Protein AF-A0A1J3H7C4-F1 (afdb_monomer_lite)

Foldseek 3Di:
DVCVVPLCPCVVVVVVLVVLVVVLVDPVLVVCLQVVVPDDPVSLCSLVVSLVSVLSNCVVPVQPLVVLLSNLCSVVGPGPDDPVVVLCCQLPVCQPPPDPVSLVVNVVVLVVCVVVVVDDPVSNVSCCPRHNVSNVVSCVVVVD

pLDDT: mean 93.68, std 6.36, range [61.91, 98.38]

Secondary structure (DSSP, 8-state):
-GGGT-TTTTTT-HHHHHHHHHHHH-HHHHHHHHTGGGS-HHHHTHHHHHHHHHHHHHHH-TT-HHHHHHHGGGGGS--SS--HHHHHIIIIIHHHHS-HHHHHHHHHHHHHHHHHT-S-HHHHHHHIIIIIHHHHHHHHHHT-

Organism: Noccaea caerulescens (NCBI:txid107243)

Sequence (144 aa):
TMVKLIPSWLQSNRTVFDALALLWKSHARTSRLQNEQELNLVQVKESKWLVKCFLNYLRHEKSEMNILFDVLSIFLFHSRIDYTFLKEFYIIEVVEDYPPNLKRALVLHFLNLFHSKQLGHDHLVQAMQLLILPMLSHAFQNGQ

Radius of gyration: 15.49 Å; chains: 1; bounding box: 34×26×42 Å

InterPro domains:
  IPR046805 Tra1, HEAT repeat ring region [PF20206] (1-143)

Structure (mmCIF, N/CA/C/O backbone):
data_AF-A0A1J3H7C4-F1
#
_entry.id   AF-A0A1J3H7C4-F1
#
loop_
_atom_site.group_PDB
_atom_site.id
_atom_site.type_symbol
_atom_site.label_atom_id
_atom_site.label_alt_id
_atom_site.label_comp_id
_atom_site.label_asym_id
_atom_site.label_entity_id
_atom_site.label_seq_id
_atom_site.pdbx_PDB_ins_code
_atom_site.Cartn_x
_atom_site.Cartn_y
_atom_site.Cartn_z
_atom_site.occupancy
_atom_site.B_iso_or_equiv
_atom_site.auth_seq_id
_atom_site.auth_comp_id
_atom_site.auth_asym_id
_atom_site.auth_atom_id
_atom_site.pdbx_PDB_model_num
ATOM 1 N N . THR A 1 1 ? -5.756 5.338 -17.592 1.00 63.66 1 THR A N 1
ATOM 2 C CA . THR A 1 1 ? -5.908 4.040 -18.269 1.00 63.66 1 THR A CA 1
ATOM 3 C C . THR A 1 1 ? -6.760 3.162 -17.375 1.00 63.66 1 THR A C 1
ATOM 5 O O . THR A 1 1 ? -6.484 3.144 -16.183 1.00 63.66 1 THR A O 1
ATOM 8 N N . MET A 1 2 ? -7.849 2.600 -17.910 1.00 61.91 2 MET A N 1
ATOM 9 C CA . MET A 1 2 ? -8.899 1.772 -17.273 1.00 61.91 2 MET A CA 1
ATOM 10 C C . MET A 1 2 ? -9.364 2.167 -15.864 1.00 61.91 2 MET A C 1
ATOM 12 O O . MET A 1 2 ? -10.419 2.763 -15.764 1.00 61.91 2 MET A O 1
ATOM 16 N N . VAL A 1 3 ? -8.586 1.957 -14.800 1.00 62.62 3 VAL A N 1
ATOM 17 C CA . VAL A 1 3 ? -8.909 2.406 -13.426 1.00 62.62 3 VAL A CA 1
ATOM 18 C C . VAL A 1 3 ? -9.249 3.901 -13.341 1.00 62.62 3 VAL A C 1
ATOM 20 O O . VAL A 1 3 ? -10.138 4.311 -12.607 1.00 62.62 3 VAL A O 1
ATOM 23 N N . LYS A 1 4 ? -8.567 4.743 -14.127 1.00 74.06 4 LYS A N 1
ATOM 24 C CA . LYS A 1 4 ? -8.896 6.181 -14.183 1.00 74.06 4 LYS A CA 1
ATOM 25 C C . LYS A 1 4 ? -10.234 6.478 -14.873 1.00 74.06 4 LYS A C 1
ATOM 27 O O . LYS A 1 4 ? -10.778 7.550 -14.666 1.00 74.06 4 LYS A O 1
ATOM 32 N N . LEU A 1 5 ? -10.685 5.583 -15.750 1.00 73.06 5 LEU A N 1
ATOM 33 C CA . LEU A 1 5 ? -11.914 5.731 -16.536 1.00 73.06 5 LEU A CA 1
ATOM 34 C C . LEU A 1 5 ? -13.099 5.051 -15.836 1.00 73.06 5 LEU A C 1
ATOM 36 O O . LEU A 1 5 ? -14.219 5.536 -15.913 1.00 73.06 5 LEU A O 1
ATOM 40 N N . ILE A 1 6 ? -12.835 3.939 -15.149 1.00 81.56 6 ILE A N 1
ATOM 41 C CA . ILE A 1 6 ? -13.791 3.115 -14.416 1.00 81.56 6 ILE A CA 1
ATOM 42 C C . ILE A 1 6 ? -13.107 2.704 -13.097 1.00 81.56 6 ILE A C 1
ATOM 44 O O . ILE A 1 6 ? -12.384 1.702 -13.066 1.00 81.56 6 ILE A O 1
ATOM 48 N N . PRO A 1 7 ? -13.295 3.474 -12.008 1.00 82.00 7 PRO A N 1
ATOM 49 C CA . PRO A 1 7 ? -12.616 3.238 -10.730 1.00 82.00 7 PRO A CA 1
ATOM 50 C C . PRO A 1 7 ? -12.848 1.848 -10.127 1.00 82.00 7 PRO A C 1
ATOM 52 O O . PRO A 1 7 ? -11.939 1.301 -9.514 1.00 82.00 7 PRO A O 1
ATOM 55 N N . SER A 1 8 ? -14.012 1.237 -10.353 1.00 85.44 8 SER A N 1
ATOM 56 C CA . SER A 1 8 ? -14.355 -0.102 -9.853 1.00 85.44 8 SER A CA 1
ATOM 57 C C . SER A 1 8 ? -13.912 -1.251 -10.771 1.00 85.44 8 SER A C 1
ATOM 59 O O . SER A 1 8 ? -14.135 -2.422 -10.452 1.00 85.44 8 SER A O 1
ATOM 61 N N . TRP A 1 9 ? -13.274 -0.962 -11.915 1.00 92.06 9 TRP A N 1
ATOM 62 C CA . TRP A 1 9 ? -12.912 -2.005 -12.879 1.00 92.06 9 TRP A CA 1
ATOM 63 C C . TRP A 1 9 ? -11.951 -3.023 -12.270 1.00 92.06 9 TRP A C 1
ATOM 65 O O . TRP A 1 9 ? -12.167 -4.221 -12.417 1.00 92.06 9 TRP A O 1
ATOM 75 N N . LEU A 1 10 ? -10.926 -2.576 -11.539 1.00 90.88 10 LEU A N 1
ATOM 76 C CA . LEU A 1 10 ? -9.959 -3.501 -10.949 1.00 90.88 10 LEU A CA 1
ATOM 77 C C . LEU A 1 10 ? -10.579 -4.339 -9.821 1.00 90.88 10 LEU A C 1
ATOM 79 O O . LEU A 1 10 ? -10.280 -5.525 -9.732 1.00 90.88 10 LEU A O 1
ATOM 83 N N . GLN A 1 11 ? -11.493 -3.760 -9.032 1.00 91.56 11 GLN A N 1
ATOM 84 C CA . GLN A 1 11 ? -12.277 -4.499 -8.031 1.00 91.56 11 GLN A CA 1
ATOM 85 C C . GLN A 1 11 ? -13.052 -5.658 -8.678 1.00 91.56 11 GLN A C 1
ATOM 87 O O . GLN A 1 11 ? -13.094 -6.760 -8.143 1.00 91.56 11 GLN A O 1
ATOM 92 N N . SER A 1 12 ? -13.613 -5.425 -9.867 1.00 91.81 12 SER A N 1
ATOM 93 C CA . SER A 1 12 ? -14.377 -6.434 -10.613 1.00 91.81 12 SER A CA 1
ATOM 94 C C . SER A 1 12 ? -13.497 -7.456 -11.350 1.00 91.81 12 SER A C 1
ATOM 96 O O . SER A 1 12 ? -14.013 -8.426 -11.895 1.00 91.81 12 SER A O 1
ATOM 98 N N . ASN A 1 13 ? -12.175 -7.255 -11.395 1.00 93.38 13 ASN A N 1
ATOM 99 C CA . ASN A 1 13 ? -11.231 -8.078 -12.155 1.00 93.38 13 ASN A CA 1
ATOM 100 C C . ASN A 1 13 ? -10.130 -8.634 -11.240 1.00 93.38 13 ASN A C 1
ATOM 102 O O . ASN A 1 13 ? -8.947 -8.315 -11.392 1.00 93.38 13 ASN A O 1
ATOM 106 N N . ARG A 1 14 ? -10.523 -9.502 -10.298 1.00 93.75 14 ARG A N 1
ATOM 107 C CA . ARG A 1 14 ? -9.626 -10.081 -9.284 1.00 93.75 14 ARG A CA 1
ATOM 108 C C . ARG A 1 14 ? -8.377 -10.741 -9.875 1.00 93.75 14 ARG A C 1
ATOM 110 O O . ARG A 1 14 ? -7.280 -10.484 -9.399 1.00 93.75 14 ARG A O 1
ATOM 117 N N . THR A 1 15 ? -8.510 -11.494 -10.966 1.00 96.25 15 THR A N 1
ATOM 118 C CA . THR A 1 15 ? -7.367 -12.141 -11.639 1.00 96.25 15 THR A CA 1
ATOM 119 C C . THR A 1 15 ? -6.302 -11.138 -12.086 1.00 96.25 15 THR A C 1
ATOM 121 O O . THR A 1 15 ? -5.108 -11.419 -12.011 1.00 96.25 15 THR A O 1
ATOM 124 N N . VAL A 1 16 ? -6.716 -9.945 -12.527 1.00 96.06 16 VAL A N 1
ATOM 125 C CA . VAL A 1 16 ? -5.781 -8.878 -12.901 1.00 96.06 16 VAL A CA 1
ATOM 126 C C . VAL A 1 16 ? -5.098 -8.326 -11.656 1.00 96.06 16 VAL A C 1
ATOM 128 O O . VAL A 1 16 ? -3.884 -8.145 -11.666 1.00 96.06 16 VAL A O 1
ATOM 131 N N . PHE A 1 17 ? -5.843 -8.097 -10.573 1.00 95.94 17 PHE A N 1
ATOM 132 C CA . PHE A 1 17 ? -5.262 -7.681 -9.297 1.00 95.94 17 PHE A CA 1
ATOM 133 C C . PHE A 1 17 ? -4.225 -8.692 -8.780 1.00 95.94 17 PHE A C 1
ATOM 135 O O . PHE A 1 17 ? -3.114 -8.288 -8.438 1.00 95.94 17 PHE A O 1
ATOM 142 N N . ASP A 1 18 ? -4.532 -9.990 -8.809 1.00 96.75 18 ASP A N 1
ATOM 143 C CA . ASP A 1 18 ? -3.606 -11.040 -8.374 1.00 96.75 18 ASP A CA 1
ATOM 144 C C . ASP A 1 18 ? -2.338 -11.062 -9.240 1.00 96.75 18 ASP A C 1
ATOM 146 O O . ASP A 1 18 ? -1.224 -11.138 -8.720 1.00 96.75 18 ASP A O 1
ATOM 150 N N . ALA A 1 19 ? -2.474 -10.902 -10.561 1.00 97.88 19 ALA A N 1
ATOM 151 C CA . ALA A 1 19 ? -1.327 -10.787 -11.461 1.00 97.88 19 ALA A CA 1
ATOM 152 C C . ALA A 1 19 ? -0.464 -9.549 -11.151 1.00 97.88 19 ALA A C 1
ATOM 154 O O . ALA A 1 19 ? 0.766 -9.631 -11.168 1.00 97.88 19 ALA A O 1
ATOM 155 N N . LEU A 1 20 ? -1.084 -8.410 -10.820 1.00 97.44 20 LEU A N 1
ATOM 156 C CA . LEU A 1 20 ? -0.362 -7.209 -10.395 1.00 97.44 20 LEU A CA 1
ATOM 157 C C . LEU A 1 20 ? 0.347 -7.425 -9.052 1.00 97.44 20 LEU A C 1
ATOM 159 O O . LEU A 1 20 ? 1.489 -6.993 -8.903 1.00 97.44 20 LEU A O 1
ATOM 163 N N . ALA A 1 21 ? -0.281 -8.113 -8.095 1.00 97.38 21 ALA A N 1
ATOM 164 C CA . ALA A 1 21 ? 0.325 -8.446 -6.805 1.00 97.38 21 ALA A CA 1
ATOM 165 C C . ALA A 1 21 ? 1.533 -9.390 -6.966 1.00 97.38 21 ALA A C 1
ATOM 167 O O . ALA A 1 21 ? 2.567 -9.193 -6.326 1.00 97.38 21 ALA A O 1
ATOM 168 N N . LEU A 1 22 ? 1.458 -10.361 -7.881 1.00 97.75 22 LEU A N 1
ATOM 169 C CA . LEU A 1 22 ? 2.604 -11.198 -8.252 1.00 97.75 22 LEU A CA 1
ATOM 170 C C . LEU A 1 22 ? 3.715 -10.375 -8.914 1.00 97.75 22 LEU A C 1
ATOM 172 O O . LEU A 1 22 ? 4.887 -10.519 -8.563 1.00 97.75 22 LEU A O 1
ATOM 176 N N . LEU A 1 23 ? 3.362 -9.459 -9.821 1.00 97.75 23 LEU A N 1
ATOM 177 C CA . LEU A 1 23 ? 4.322 -8.551 -10.450 1.00 97.75 23 LEU A CA 1
ATOM 178 C C . LEU A 1 23 ? 5.008 -7.644 -9.415 1.00 97.75 23 LEU A C 1
ATOM 180 O O . LEU A 1 23 ? 6.221 -7.432 -9.496 1.00 97.75 23 LEU A O 1
ATOM 184 N N . TRP A 1 24 ? 4.272 -7.182 -8.399 1.00 97.94 24 TRP A N 1
ATOM 185 C CA . TRP A 1 24 ? 4.826 -6.465 -7.249 1.00 97.94 24 TRP A CA 1
ATOM 186 C C . TRP A 1 24 ? 5.821 -7.307 -6.447 1.00 97.94 24 TRP A C 1
ATOM 188 O O . TRP A 1 24 ? 6.730 -6.765 -5.847 1.00 97.94 24 TRP A O 1
ATOM 198 N N . 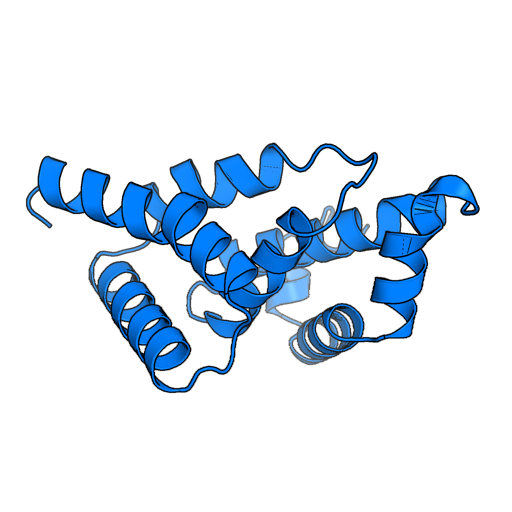L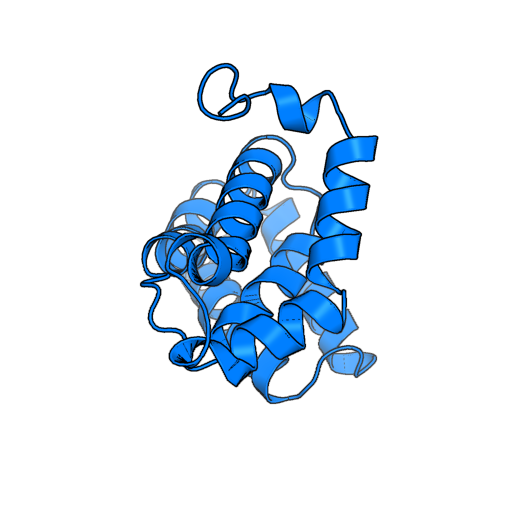YS A 1 25 ? 5.728 -8.631 -6.424 1.00 95.88 25 LYS A N 1
ATOM 199 C CA . LYS A 1 25 ? 6.725 -9.458 -5.719 1.00 95.88 25 LYS A CA 1
ATOM 200 C C . LYS A 1 25 ? 7.875 -9.905 -6.619 1.00 95.88 25 LYS A C 1
ATOM 202 O O . LYS A 1 25 ? 8.836 -10.501 -6.141 1.00 95.88 25 LYS A O 1
ATOM 207 N N . SER A 1 26 ? 7.808 -9.610 -7.916 1.00 97.50 26 SER A N 1
ATOM 208 C CA . SER A 1 26 ? 8.781 -10.113 -8.882 1.00 97.50 26 SER A CA 1
ATOM 209 C C . SER A 1 26 ? 10.179 -9.518 -8.682 1.00 97.50 26 SER A C 1
ATOM 211 O O . SER A 1 26 ? 10.358 -8.304 -8.528 1.00 97.50 26 SER A O 1
ATOM 213 N N . HIS A 1 27 ? 11.195 -10.382 -8.779 1.00 96.50 27 HIS A N 1
ATOM 214 C CA . HIS A 1 27 ? 12.598 -9.967 -8.772 1.00 96.50 27 HIS A CA 1
ATOM 215 C C . HIS A 1 27 ? 12.883 -8.964 -9.895 1.00 96.50 27 HIS A C 1
ATOM 217 O O . HIS A 1 27 ? 13.506 -7.939 -9.656 1.00 96.50 27 HIS A O 1
ATOM 223 N N . ALA A 1 28 ? 12.348 -9.202 -11.098 1.00 96.06 28 ALA A N 1
ATOM 224 C CA . ALA A 1 28 ? 12.563 -8.336 -12.256 1.00 96.06 28 ALA A CA 1
ATOM 225 C C . ALA A 1 28 ? 12.150 -6.876 -11.997 1.00 96.06 28 ALA A C 1
ATOM 227 O O . ALA A 1 28 ? 12.884 -5.956 -12.358 1.00 96.06 28 ALA A O 1
ATOM 228 N N . ARG A 1 29 ? 10.999 -6.652 -11.347 1.00 96.38 29 ARG A N 1
ATOM 229 C CA . ARG A 1 29 ? 10.557 -5.305 -10.965 1.00 96.38 29 ARG A CA 1
ATOM 230 C C . ARG A 1 29 ? 11.463 -4.708 -9.888 1.00 96.38 29 ARG A C 1
ATOM 232 O O . ARG A 1 29 ? 11.855 -3.552 -10.002 1.00 96.38 29 ARG A O 1
ATOM 239 N N . THR A 1 30 ? 11.831 -5.481 -8.866 1.00 95.38 30 THR A N 1
ATOM 240 C CA . THR A 1 30 ? 12.740 -5.009 -7.804 1.00 95.38 30 THR A CA 1
ATOM 241 C C . THR A 1 30 ? 14.123 -4.632 -8.348 1.00 95.38 30 THR A C 1
ATOM 243 O O . THR A 1 30 ? 14.641 -3.580 -7.989 1.00 95.38 30 THR A O 1
ATOM 246 N N . SER A 1 31 ? 14.691 -5.413 -9.272 1.00 95.12 31 SER A N 1
ATOM 247 C CA . SER A 1 31 ? 15.970 -5.088 -9.918 1.00 95.12 31 SER A CA 1
ATOM 248 C C . SER A 1 31 ? 15.896 -3.800 -10.733 1.00 95.12 31 SER A C 1
ATOM 250 O O . SER A 1 31 ? 16.837 -3.012 -10.718 1.00 95.12 31 SER A O 1
ATOM 252 N N . ARG A 1 32 ? 14.775 -3.549 -11.422 1.00 94.75 32 ARG A N 1
ATOM 253 C CA . ARG A 1 32 ? 14.547 -2.274 -12.118 1.00 94.75 32 ARG A CA 1
ATOM 254 C C . ARG A 1 32 ? 14.453 -1.103 -11.143 1.00 94.75 32 ARG A C 1
ATOM 256 O O . ARG A 1 32 ? 15.040 -0.058 -11.390 1.00 94.75 32 ARG A O 1
ATOM 263 N N . LEU A 1 33 ? 13.758 -1.291 -10.024 1.00 94.88 33 LEU A N 1
ATOM 264 C CA . LEU A 1 33 ? 13.624 -0.276 -8.981 1.00 94.88 33 LEU A CA 1
ATOM 265 C C . LEU A 1 33 ? 14.980 0.082 -8.338 1.00 94.88 33 LEU A C 1
ATOM 267 O O . LEU A 1 33 ? 15.246 1.245 -8.056 1.00 94.88 33 LEU A O 1
ATOM 271 N N . GLN A 1 34 ? 15.861 -0.900 -8.138 1.00 94.75 34 GLN A N 1
ATOM 272 C CA . GLN A 1 34 ? 17.211 -0.670 -7.605 1.00 94.75 34 GLN A CA 1
ATOM 273 C C . GLN A 1 34 ? 18.121 0.055 -8.602 1.00 94.75 34 GLN A C 1
ATOM 275 O O . GLN A 1 34 ? 18.880 0.935 -8.210 1.00 94.75 34 GLN A O 1
ATOM 280 N N . ASN A 1 35 ? 18.007 -0.275 -9.889 1.00 94.06 35 ASN A N 1
ATOM 281 C CA . ASN A 1 35 ? 18.824 0.301 -10.959 1.00 94.06 35 ASN A CA 1
ATOM 282 C C . ASN A 1 35 ? 18.080 1.412 -11.714 1.00 94.06 35 ASN A C 1
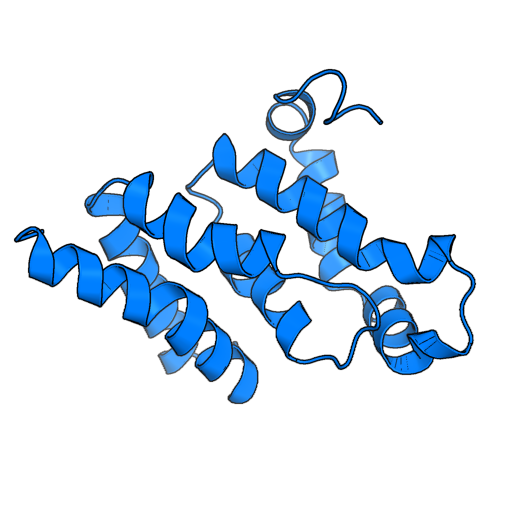ATOM 284 O O . ASN A 1 35 ? 18.264 1.593 -12.916 1.00 94.06 35 ASN A O 1
ATOM 288 N N . GLU A 1 36 ? 17.221 2.170 -11.019 1.00 91.81 36 GLU A N 1
ATOM 289 C CA . GLU A 1 36 ? 16.336 3.158 -11.643 1.00 91.81 36 GLU A CA 1
ATOM 290 C C . GLU A 1 36 ? 17.084 4.143 -12.543 1.00 91.81 36 GLU A C 1
ATOM 292 O O . GLU A 1 36 ? 16.512 4.590 -13.532 1.00 91.81 36 GLU A O 1
ATOM 297 N N . GLN A 1 37 ? 18.326 4.507 -12.203 1.00 89.00 37 GLN A N 1
ATOM 298 C CA . GLN A 1 37 ? 19.141 5.495 -12.922 1.00 89.00 37 GLN A CA 1
ATOM 299 C C . GLN A 1 37 ? 19.397 5.119 -14.388 1.00 89.00 37 GLN A C 1
ATOM 301 O O . GLN A 1 37 ? 19.491 6.012 -15.227 1.00 89.00 37 GLN A O 1
ATOM 306 N N . GLU A 1 38 ? 19.431 3.824 -14.696 1.00 91.06 38 GLU A N 1
ATOM 307 C CA . GLU A 1 38 ? 19.696 3.280 -16.033 1.00 91.06 38 GLU A CA 1
ATOM 308 C C . GLU A 1 38 ? 18.426 3.167 -16.890 1.00 91.06 38 GLU A C 1
ATOM 310 O O . GLU A 1 38 ? 18.478 2.829 -18.073 1.00 91.06 38 GLU A O 1
ATOM 315 N N . LEU A 1 39 ? 17.262 3.439 -16.297 1.00 92.06 39 LEU A N 1
ATOM 316 C CA . LEU A 1 39 ? 15.967 3.211 -16.919 1.00 92.06 39 LEU A CA 1
ATOM 317 C C . LEU A 1 39 ? 15.377 4.474 -17.537 1.00 92.06 39 LEU A C 1
ATOM 319 O O . LEU A 1 39 ? 15.563 5.601 -17.066 1.00 92.06 39 LEU A O 1
ATOM 323 N N . ASN A 1 40 ? 14.559 4.264 -18.568 1.00 92.62 40 ASN A N 1
ATOM 324 C CA . ASN A 1 40 ? 13.753 5.334 -19.139 1.00 92.62 40 ASN A CA 1
ATOM 325 C C . ASN A 1 40 ? 12.586 5.725 -18.208 1.00 92.62 40 ASN A C 1
ATOM 327 O O . ASN A 1 40 ? 12.188 4.991 -17.301 1.00 92.62 40 ASN A O 1
ATOM 331 N N . LEU A 1 41 ? 11.980 6.887 -18.471 1.00 88.00 41 LEU A N 1
ATOM 332 C CA . LEU A 1 41 ? 10.919 7.444 -17.624 1.00 88.00 41 LEU A CA 1
ATOM 333 C C . LEU A 1 41 ? 9.693 6.526 -17.475 1.00 88.00 41 LEU A C 1
ATOM 335 O O . LEU A 1 41 ? 9.021 6.564 -16.444 1.00 88.00 41 LEU A O 1
ATOM 339 N N . VAL A 1 42 ? 9.370 5.734 -18.500 1.00 89.62 42 VAL A N 1
ATOM 340 C CA . VAL A 1 42 ? 8.232 4.801 -18.474 1.00 89.62 42 VAL A CA 1
ATOM 341 C C . VAL A 1 42 ? 8.506 3.677 -17.480 1.00 89.62 42 VAL A C 1
ATOM 343 O O . VAL A 1 42 ? 7.656 3.381 -16.646 1.00 89.62 42 VAL A O 1
ATOM 346 N N . GLN A 1 43 ? 9.707 3.109 -17.518 1.00 89.81 43 GLN A N 1
ATOM 347 C CA . GLN A 1 43 ? 10.124 2.029 -16.629 1.00 89.81 43 GLN A CA 1
ATOM 348 C C . GLN A 1 43 ? 10.274 2.502 -15.177 1.00 89.81 43 GLN A C 1
ATOM 350 O O . GLN A 1 43 ? 9.800 1.825 -14.271 1.00 89.81 43 GLN A O 1
ATOM 355 N N . VAL A 1 44 ? 10.817 3.702 -14.943 1.00 91.81 44 VAL A N 1
ATOM 356 C CA . VAL A 1 44 ? 10.894 4.300 -13.590 1.00 91.81 44 VAL A CA 1
ATOM 357 C C . VAL A 1 44 ? 9.501 4.469 -12.963 1.00 91.81 44 VAL A C 1
ATOM 359 O O . VAL A 1 44 ? 9.324 4.362 -11.752 1.00 91.81 44 VAL A O 1
ATOM 362 N N . LYS A 1 45 ? 8.467 4.707 -13.780 1.00 94.75 45 LYS A N 1
ATOM 363 C CA . LYS A 1 45 ? 7.082 4.867 -13.310 1.00 94.75 45 LYS A CA 1
ATOM 364 C C . LYS A 1 45 ? 6.343 3.548 -13.079 1.00 94.75 45 LYS A C 1
ATOM 366 O O . LYS A 1 45 ? 5.217 3.600 -12.585 1.00 94.75 45 LYS A O 1
ATOM 371 N N . GLU A 1 46 ? 6.939 2.396 -13.380 1.00 95.25 46 GLU A N 1
ATOM 372 C CA . GLU A 1 46 ? 6.294 1.086 -13.234 1.00 95.25 46 GLU A CA 1
ATOM 373 C C . GLU A 1 46 ? 5.756 0.869 -11.812 1.00 95.25 46 GLU A C 1
ATOM 375 O O . GLU A 1 46 ? 4.550 0.687 -11.627 1.00 95.25 46 GLU A O 1
ATOM 380 N N . SER A 1 47 ? 6.621 0.973 -10.796 1.00 96.62 47 SER A N 1
ATOM 381 C CA . SER A 1 47 ? 6.227 0.801 -9.392 1.00 96.62 47 SER A CA 1
ATOM 382 C C . SER A 1 47 ? 5.172 1.827 -8.976 1.00 96.62 47 SER A C 1
ATOM 384 O O . SER A 1 47 ? 4.197 1.470 -8.319 1.00 96.62 47 SER A O 1
ATOM 386 N N . LYS A 1 48 ? 5.278 3.078 -9.447 1.00 96.50 48 LYS A N 1
ATOM 387 C CA . LYS A 1 48 ? 4.261 4.114 -9.207 1.00 96.50 48 LYS A CA 1
ATOM 388 C C . LYS A 1 48 ? 2.887 3.696 -9.720 1.00 96.50 48 LYS A C 1
ATOM 390 O O . LYS A 1 48 ? 1.883 3.928 -9.046 1.00 96.50 48 LYS A O 1
ATOM 395 N N . TRP A 1 49 ? 2.823 3.125 -10.920 1.00 95.88 49 TRP A N 1
ATOM 396 C CA . TRP A 1 49 ? 1.565 2.680 -11.510 1.00 95.88 49 TRP A CA 1
ATOM 397 C C . TRP A 1 49 ? 0.979 1.485 -10.770 1.00 95.88 49 TRP A C 1
ATOM 399 O O . TRP A 1 49 ? -0.223 1.499 -10.510 1.00 95.88 49 TRP A O 1
ATOM 409 N N . LEU A 1 50 ? 1.810 0.531 -10.344 1.00 97.31 50 LEU A N 1
ATOM 410 C CA . LEU A 1 50 ? 1.365 -0.575 -9.493 1.00 97.31 50 LEU A CA 1
ATOM 411 C C . LEU A 1 50 ? 0.765 -0.064 -8.183 1.00 97.31 50 LEU A C 1
ATOM 413 O O . LEU A 1 50 ? -0.377 -0.398 -7.876 1.00 97.31 50 LEU A O 1
ATOM 417 N N . VAL A 1 51 ? 1.465 0.829 -7.471 1.00 97.88 51 VAL A N 1
ATOM 418 C CA . VAL A 1 51 ? 0.934 1.434 -6.239 1.00 97.88 51 VAL A CA 1
ATOM 419 C C . VAL A 1 51 ? -0.408 2.117 -6.509 1.00 97.88 51 VAL A C 1
ATOM 421 O O . VAL A 1 51 ? -1.361 1.911 -5.765 1.00 97.88 51 VAL A O 1
ATOM 424 N N . LYS A 1 52 ? -0.541 2.894 -7.592 1.00 96.38 52 LYS A N 1
ATOM 425 C CA . LYS A 1 52 ? -1.819 3.549 -7.928 1.00 96.38 52 LYS A CA 1
ATOM 426 C C . LYS A 1 52 ? -2.950 2.547 -8.196 1.00 96.38 52 LYS A C 1
ATOM 428 O O . LYS A 1 52 ? -4.078 2.830 -7.798 1.00 96.38 52 LYS A O 1
ATOM 433 N N . CYS A 1 53 ? -2.667 1.409 -8.830 1.00 96.12 53 CYS A N 1
ATOM 434 C CA . CYS A 1 53 ? -3.643 0.331 -9.004 1.00 96.12 53 CYS A CA 1
ATOM 435 C C . CYS A 1 53 ? -4.056 -0.274 -7.656 1.00 96.12 53 CYS A C 1
ATOM 437 O O . CYS A 1 53 ? -5.249 -0.394 -7.392 1.00 96.12 53 CYS A O 1
ATOM 439 N N . PHE A 1 54 ? -3.099 -0.583 -6.777 1.00 97.38 54 PHE A N 1
ATOM 440 C CA . PHE A 1 54 ? -3.400 -1.147 -5.459 1.00 97.38 54 PHE A CA 1
ATOM 441 C C . PHE A 1 54 ? -4.195 -0.191 -4.581 1.00 97.38 54 PHE A C 1
ATOM 443 O O . PHE A 1 54 ? -5.181 -0.608 -3.990 1.00 97.38 54 PHE A O 1
ATOM 450 N N . LEU A 1 55 ? -3.843 1.097 -4.551 1.00 96.19 55 LEU A N 1
ATOM 451 C CA . LEU A 1 55 ? -4.612 2.085 -3.793 1.00 96.19 55 LEU A CA 1
ATOM 452 C C . LEU A 1 55 ? -6.039 2.231 -4.316 1.00 96.19 55 LEU A C 1
ATOM 454 O O . LEU A 1 55 ? -6.967 2.400 -3.535 1.00 96.19 55 LEU A O 1
ATOM 458 N N . ASN A 1 56 ? -6.238 2.177 -5.633 1.00 95.00 56 ASN A N 1
ATOM 459 C CA . ASN A 1 56 ? -7.590 2.163 -6.176 1.00 95.00 56 ASN A CA 1
ATOM 460 C C . ASN A 1 56 ? -8.364 0.918 -5.725 1.00 95.00 56 ASN A C 1
ATOM 462 O O . ASN A 1 56 ? -9.494 1.063 -5.274 1.00 95.00 56 ASN A O 1
ATOM 466 N N . TYR A 1 57 ? -7.756 -0.267 -5.790 1.00 95.31 57 TYR A N 1
ATOM 467 C CA . TYR A 1 57 ? -8.398 -1.499 -5.336 1.00 95.31 57 TYR A CA 1
ATOM 468 C C . TYR A 1 57 ? -8.735 -1.451 -3.837 1.00 95.31 57 TYR A C 1
ATOM 470 O O . TYR A 1 57 ? -9.880 -1.678 -3.461 1.00 95.31 57 TYR A O 1
ATOM 478 N N . LEU A 1 58 ? -7.773 -1.073 -2.989 1.00 95.38 58 LEU A N 1
ATOM 479 C CA . LEU A 1 58 ? -7.899 -1.029 -1.525 1.00 95.38 58 LEU A CA 1
ATOM 480 C C . LEU A 1 58 ? -8.948 -0.033 -1.015 1.00 95.38 58 LEU A C 1
ATOM 482 O O . LEU A 1 58 ? -9.469 -0.201 0.086 1.00 95.38 58 LEU A O 1
ATOM 486 N N . ARG A 1 59 ? -9.277 1.003 -1.794 1.00 93.62 59 ARG A N 1
ATOM 487 C CA . ARG A 1 59 ? -10.388 1.916 -1.470 1.00 93.62 59 ARG A CA 1
ATOM 488 C C . ARG A 1 59 ? -11.754 1.247 -1.606 1.00 93.62 59 ARG A C 1
ATOM 490 O O . ARG A 1 59 ? -12.691 1.650 -0.922 1.00 93.62 59 ARG A O 1
ATOM 497 N N . HIS A 1 60 ? -11.864 0.241 -2.468 1.00 91.94 60 HIS A N 1
ATOM 498 C CA . HIS A 1 60 ? -13.092 -0.517 -2.685 1.00 91.94 60 HIS A CA 1
ATOM 499 C C . HIS A 1 60 ? -13.126 -1.827 -1.892 1.00 91.94 60 HIS A C 1
ATOM 501 O O . HIS A 1 60 ? -14.195 -2.235 -1.451 1.00 91.94 60 HIS A O 1
ATOM 507 N N . GLU A 1 61 ? -11.969 -2.459 -1.689 1.00 92.94 61 GLU A N 1
ATOM 508 C CA . GLU A 1 61 ? -11.827 -3.713 -0.956 1.00 92.94 61 GLU A CA 1
ATOM 509 C C . GLU A 1 61 ? -10.769 -3.581 0.144 1.00 92.94 61 GLU A C 1
ATOM 511 O O . GLU A 1 61 ? -9.569 -3.774 -0.071 1.00 92.94 61 GLU A O 1
ATOM 516 N N . LYS A 1 62 ? -11.229 -3.214 1.342 1.00 93.25 62 LYS A N 1
ATOM 517 C CA . LYS A 1 62 ? -10.359 -2.896 2.481 1.00 93.25 62 LYS A CA 1
ATOM 518 C C . LYS A 1 62 ? -9.840 -4.154 3.198 1.00 93.25 62 LYS A C 1
ATOM 520 O O . LYS A 1 62 ? -8.976 -4.038 4.065 1.00 93.25 62 LYS A O 1
ATOM 525 N N . SER A 1 63 ? -10.340 -5.353 2.870 1.00 91.00 63 SER A N 1
ATOM 526 C CA . SER A 1 63 ? -9.909 -6.596 3.529 1.00 91.00 63 SER A CA 1
ATOM 527 C C . SER A 1 63 ? -8.585 -7.163 3.006 1.00 91.00 63 SER A C 1
ATOM 529 O O . SER A 1 63 ? -8.042 -8.080 3.622 1.00 91.00 63 SER A O 1
ATOM 531 N N . GLU A 1 64 ? -8.040 -6.654 1.895 1.00 93.56 64 GLU A N 1
ATOM 532 C CA . GLU A 1 64 ? -6.768 -7.122 1.319 1.00 93.56 64 GLU A CA 1
ATOM 533 C C . GLU A 1 64 ? -5.548 -6.608 2.111 1.00 93.56 64 GLU A C 1
ATOM 535 O O . GLU A 1 64 ? -4.759 -5.783 1.651 1.00 93.56 64 GLU A O 1
ATOM 540 N N . MET A 1 65 ? -5.364 -7.118 3.330 1.00 94.88 65 MET A N 1
ATOM 541 C CA . MET A 1 65 ? -4.286 -6.680 4.227 1.00 94.88 65 MET A CA 1
ATOM 542 C C . MET A 1 65 ? -2.895 -7.000 3.671 1.00 94.88 65 MET A C 1
ATOM 544 O O . MET A 1 65 ? -1.987 -6.190 3.802 1.00 94.88 65 MET A O 1
ATOM 548 N N . ASN A 1 66 ? -2.717 -8.143 3.002 1.00 95.12 66 ASN A N 1
ATOM 549 C CA . ASN A 1 66 ? -1.399 -8.557 2.513 1.00 95.12 66 ASN A CA 1
ATOM 550 C C . ASN A 1 66 ? -0.788 -7.512 1.570 1.00 95.12 66 ASN A C 1
ATOM 552 O O . ASN A 1 66 ? 0.341 -7.080 1.788 1.00 95.12 66 ASN A O 1
ATOM 556 N N . ILE A 1 67 ? -1.551 -7.042 0.573 1.00 97.00 67 ILE A N 1
ATOM 557 C CA . ILE A 1 67 ? -1.039 -6.034 -0.363 1.00 97.00 67 ILE A CA 1
ATOM 558 C C . ILE A 1 67 ? -0.806 -4.687 0.332 1.00 97.00 67 ILE A C 1
ATOM 560 O O . ILE A 1 67 ? 0.144 -3.983 -0.004 1.00 97.00 67 ILE A O 1
ATOM 564 N N . LEU A 1 68 ? -1.637 -4.346 1.325 1.00 97.38 68 LEU A N 1
ATOM 565 C CA . LEU A 1 68 ? -1.482 -3.138 2.132 1.00 97.38 68 LEU A CA 1
ATOM 566 C C . LEU A 1 68 ? -0.122 -3.137 2.850 1.00 97.38 68 LEU A C 1
ATOM 568 O O . LEU A 1 68 ? 0.574 -2.130 2.848 1.00 97.38 68 LEU A O 1
ATOM 572 N N . PHE A 1 69 ? 0.313 -4.272 3.400 1.00 97.81 69 PHE A N 1
ATOM 573 C CA . PHE A 1 69 ? 1.653 -4.372 3.982 1.00 97.81 69 PHE A CA 1
ATOM 574 C C . PHE A 1 69 ? 2.747 -4.474 2.913 1.00 97.81 69 PHE A C 1
ATOM 576 O O . PHE A 1 69 ? 3.763 -3.787 3.020 1.00 97.81 69 PHE A O 1
ATOM 583 N N . ASP A 1 70 ? 2.548 -5.264 1.856 1.00 97.44 70 ASP A N 1
ATOM 584 C CA . ASP A 1 70 ? 3.537 -5.459 0.789 1.00 97.44 70 ASP A CA 1
ATOM 585 C C . ASP A 1 70 ? 3.934 -4.138 0.109 1.00 97.44 70 ASP A C 1
ATOM 587 O O . ASP A 1 70 ? 5.095 -3.950 -0.251 1.00 97.44 70 ASP A O 1
ATOM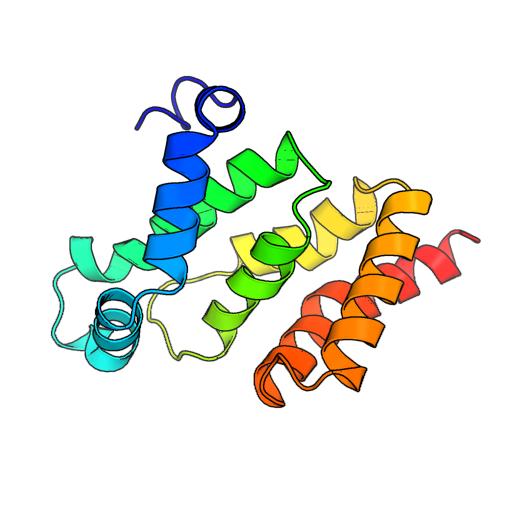 591 N N . VAL A 1 71 ? 2.994 -3.204 -0.070 1.00 97.88 71 VAL A N 1
ATOM 592 C CA . VAL A 1 71 ? 3.240 -1.939 -0.779 1.00 97.88 71 VAL A CA 1
ATOM 593 C C . VAL A 1 71 ? 4.149 -0.986 0.004 1.00 97.88 71 VAL A C 1
ATOM 595 O O . VAL A 1 71 ? 4.875 -0.202 -0.609 1.00 97.88 71 VAL A O 1
ATOM 598 N N . LEU A 1 72 ? 4.194 -1.084 1.337 1.00 98.06 72 LEU A N 1
ATOM 599 C CA . LEU A 1 72 ? 5.129 -0.310 2.167 1.00 98.06 72 LEU A CA 1
ATOM 600 C C . LEU A 1 72 ? 6.598 -0.597 1.837 1.00 98.06 72 LEU A C 1
ATOM 602 O O . LEU A 1 72 ? 7.450 0.252 2.098 1.00 98.06 72 LEU A O 1
ATOM 606 N N . SER A 1 73 ? 6.900 -1.740 1.206 1.00 97.19 73 SER A N 1
ATOM 607 C CA . SER A 1 73 ? 8.261 -2.075 0.785 1.00 97.19 73 SER A CA 1
ATOM 608 C C . SER A 1 73 ? 8.853 -1.034 -0.169 1.00 97.19 73 SER A C 1
ATOM 610 O O . SER A 1 73 ? 10.067 -0.981 -0.329 1.00 97.19 73 SER A O 1
ATOM 612 N N . ILE A 1 74 ? 8.028 -0.203 -0.819 1.00 97.75 74 ILE A N 1
ATOM 613 C CA . ILE A 1 74 ? 8.511 0.859 -1.706 1.00 97.75 74 ILE A CA 1
ATOM 614 C C . ILE A 1 74 ? 9.372 1.890 -0.974 1.00 97.75 74 ILE A C 1
ATOM 616 O O . ILE A 1 74 ? 10.296 2.437 -1.567 1.00 97.75 74 ILE A O 1
ATOM 620 N N . PHE A 1 75 ? 9.118 2.107 0.320 1.00 97.69 75 PHE A N 1
ATOM 621 C CA . PHE A 1 75 ? 9.881 3.036 1.153 1.00 97.69 75 PHE A CA 1
ATOM 622 C C . PHE A 1 75 ? 11.245 2.482 1.584 1.00 97.69 75 PHE A C 1
ATOM 624 O O . PHE A 1 75 ? 12.020 3.196 2.212 1.00 97.69 75 PHE A O 1
ATOM 631 N N . LEU A 1 76 ? 11.563 1.237 1.216 1.00 96.38 76 LEU A N 1
ATOM 632 C CA . LEU A 1 76 ? 12.887 0.639 1.409 1.00 96.38 76 LEU A CA 1
ATOM 633 C C . LEU A 1 76 ? 13.865 1.008 0.283 1.00 96.38 76 LEU A C 1
ATOM 635 O O . LEU A 1 76 ? 15.047 0.679 0.357 1.00 96.38 76 LEU A O 1
ATOM 639 N N . PHE A 1 77 ? 13.385 1.671 -0.773 1.00 94.88 77 PHE A N 1
ATOM 640 C CA . PHE A 1 77 ? 14.178 2.026 -1.944 1.00 94.88 77 PHE A CA 1
ATOM 641 C C . PHE A 1 77 ? 14.313 3.540 -2.077 1.00 94.88 77 PHE A C 1
ATOM 643 O O . PHE A 1 77 ? 13.366 4.298 -1.869 1.00 94.88 77 PHE A O 1
ATOM 650 N N . HIS A 1 78 ? 15.492 3.975 -2.515 1.00 91.06 78 HIS A N 1
ATOM 651 C CA . HIS A 1 78 ? 15.759 5.366 -2.865 1.00 91.06 78 HIS A CA 1
ATOM 652 C C . HIS A 1 78 ? 15.280 5.629 -4.298 1.00 91.06 78 HIS A C 1
ATOM 654 O O . HIS A 1 78 ? 16.070 5.661 -5.239 1.00 91.06 78 HIS A O 1
ATOM 660 N N . SER A 1 79 ? 13.964 5.755 -4.468 1.00 91.44 79 SER A N 1
ATOM 661 C CA . SER A 1 79 ? 13.345 6.028 -5.769 1.00 91.44 79 SER A CA 1
ATOM 662 C C . SER A 1 79 ? 13.337 7.523 -6.089 1.00 91.44 79 SER A C 1
ATOM 664 O O . SER A 1 79 ? 13.189 8.367 -5.205 1.00 91.44 79 SER A O 1
ATOM 666 N N . ARG A 1 80 ? 13.415 7.862 -7.381 1.00 90.62 80 ARG A N 1
ATOM 667 C CA . ARG A 1 80 ? 13.210 9.238 -7.879 1.00 90.62 80 ARG A CA 1
ATOM 668 C C . ARG A 1 80 ? 11.734 9.639 -7.920 1.00 90.62 80 ARG A C 1
ATOM 670 O O . ARG A 1 80 ? 11.403 10.794 -8.190 1.00 90.62 80 ARG A O 1
ATOM 677 N N . ILE A 1 81 ? 10.833 8.683 -7.715 1.00 95.50 81 ILE A N 1
ATOM 678 C CA . ILE A 1 81 ? 9.400 8.931 -7.666 1.00 95.50 81 ILE A CA 1
ATOM 679 C C . ILE A 1 81 ? 9.002 9.423 -6.278 1.00 95.50 81 ILE A C 1
ATOM 681 O O . ILE A 1 81 ? 9.227 8.758 -5.273 1.00 95.50 81 ILE A O 1
ATOM 685 N N . ASP A 1 82 ? 8.291 10.545 -6.252 1.00 95.38 82 ASP A N 1
ATOM 686 C CA . ASP A 1 82 ? 7.604 10.991 -5.049 1.00 95.38 82 ASP A CA 1
ATOM 687 C C . ASP A 1 82 ? 6.373 10.108 -4.753 1.00 95.38 82 ASP A C 1
ATOM 689 O O . ASP A 1 82 ? 5.403 10.053 -5.529 1.00 95.38 82 ASP A O 1
ATOM 693 N N . TYR A 1 83 ? 6.443 9.414 -3.614 1.00 97.56 83 TYR A N 1
ATOM 694 C CA . TYR A 1 83 ? 5.400 8.557 -3.048 1.00 97.56 83 TYR A CA 1
ATOM 695 C C . TYR A 1 83 ? 4.635 9.225 -1.893 1.00 97.56 83 TYR A C 1
ATOM 697 O O . TYR A 1 83 ? 3.996 8.529 -1.106 1.00 97.56 83 TYR A O 1
ATOM 705 N N . THR A 1 84 ? 4.635 10.557 -1.790 1.00 97.62 84 THR A N 1
ATOM 706 C CA . THR A 1 84 ? 3.838 11.298 -0.792 1.00 97.62 84 THR A CA 1
ATOM 707 C C . THR A 1 84 ? 2.368 10.877 -0.808 1.00 97.62 84 THR A C 1
ATOM 709 O O . THR A 1 84 ? 1.816 10.576 0.242 1.00 97.62 84 THR A O 1
ATOM 712 N N . PHE A 1 85 ? 1.787 10.663 -1.993 1.00 97.75 85 PHE A N 1
ATOM 713 C CA . PHE A 1 85 ? 0.411 10.163 -2.129 1.00 97.75 85 PHE A CA 1
ATOM 714 C C . PHE A 1 85 ? 0.157 8.805 -1.447 1.00 97.75 85 PHE A C 1
ATOM 716 O O . PHE A 1 85 ? -0.978 8.479 -1.123 1.00 97.75 85 PHE A O 1
ATOM 723 N N . LEU A 1 86 ? 1.187 7.961 -1.322 1.00 98.38 86 LEU A N 1
ATOM 724 C CA . LEU A 1 86 ? 1.080 6.678 -0.635 1.00 98.38 86 LEU A CA 1
ATOM 725 C C . LEU A 1 86 ? 1.221 6.872 0.874 1.00 98.38 86 LEU A C 1
ATOM 727 O O . LEU A 1 86 ? 0.513 6.214 1.628 1.00 98.38 86 LEU A O 1
ATOM 731 N N . LYS A 1 87 ? 2.103 7.781 1.311 1.00 97.88 87 LYS A N 1
ATOM 732 C CA . LYS A 1 87 ? 2.189 8.158 2.726 1.00 97.88 87 LYS A CA 1
ATOM 733 C C . LYS A 1 87 ? 0.842 8.691 3.197 1.00 97.88 87 LYS A C 1
ATOM 735 O O . LYS A 1 87 ? 0.298 8.126 4.133 1.00 97.88 87 LYS A O 1
ATOM 740 N N . GLU A 1 88 ? 0.287 9.682 2.498 1.00 97.94 88 GLU A N 1
ATOM 741 C CA . GLU A 1 88 ? -1.031 10.275 2.769 1.00 97.94 88 GLU A CA 1
ATOM 742 C C . GLU A 1 88 ? -2.131 9.217 2.849 1.00 97.94 88 GLU A C 1
ATOM 744 O O . GLU A 1 88 ? -2.903 9.216 3.801 1.00 97.94 88 GLU A O 1
ATOM 749 N N . PHE A 1 89 ? -2.154 8.262 1.916 1.00 98.06 89 PHE A N 1
ATOM 750 C CA . PHE A 1 89 ? -3.103 7.154 1.979 1.00 98.06 89 PHE A CA 1
ATOM 751 C C . PHE A 1 89 ? -3.017 6.387 3.310 1.00 98.06 89 PHE A C 1
ATOM 753 O O . PHE A 1 89 ? -4.043 6.115 3.923 1.00 98.06 89 PHE A O 1
ATOM 760 N N . TYR A 1 90 ? -1.816 6.057 3.795 1.00 98.12 90 TYR A N 1
ATOM 761 C CA . TYR A 1 90 ? -1.681 5.345 5.069 1.00 98.12 90 TYR A CA 1
ATOM 762 C C . TYR A 1 90 ? -1.990 6.212 6.289 1.00 98.12 90 TYR A C 1
ATOM 764 O O . TYR A 1 90 ? -2.642 5.732 7.211 1.00 98.12 90 TYR A O 1
ATOM 772 N N . ILE A 1 91 ? -1.514 7.460 6.315 1.00 96.94 91 ILE A N 1
ATOM 773 C CA . ILE A 1 91 ? -1.580 8.302 7.519 1.00 96.94 91 ILE A CA 1
ATOM 774 C C . ILE A 1 91 ? -2.901 9.068 7.655 1.00 96.94 91 ILE A C 1
ATOM 776 O O . ILE A 1 91 ? -3.236 9.476 8.762 1.00 96.94 91 ILE A O 1
ATOM 780 N N . ILE A 1 92 ? -3.632 9.264 6.552 1.00 95.44 92 ILE A N 1
ATOM 781 C CA . ILE A 1 92 ? -4.924 9.961 6.509 1.00 95.44 92 ILE A CA 1
ATOM 782 C C . ILE A 1 92 ? -6.020 8.961 6.139 1.00 95.44 92 ILE A C 1
ATOM 784 O O . ILE A 1 92 ? -6.810 8.590 6.999 1.00 95.44 92 ILE A O 1
ATOM 788 N N . GLU A 1 93 ? -6.039 8.451 4.901 1.00 95.94 93 GLU A N 1
ATOM 789 C CA . GLU A 1 93 ? -7.195 7.684 4.394 1.00 95.94 93 GLU A CA 1
ATOM 790 C C . GLU A 1 93 ? -7.446 6.398 5.197 1.00 95.94 93 GLU A C 1
ATOM 792 O O . GLU A 1 93 ? -8.566 6.133 5.621 1.00 95.94 93 GLU A O 1
ATOM 797 N N . VAL A 1 94 ? -6.415 5.592 5.470 1.00 95.50 94 VAL A N 1
ATOM 798 C CA . VAL A 1 94 ? -6.584 4.369 6.276 1.00 95.50 94 VAL A CA 1
ATOM 799 C C . VAL A 1 94 ? -6.996 4.707 7.710 1.00 95.50 94 VAL A C 1
ATOM 801 O O . VAL A 1 94 ? -7.807 4.002 8.308 1.00 95.50 94 VAL A O 1
ATOM 804 N N . VAL A 1 95 ? -6.455 5.784 8.274 1.00 93.88 95 VAL A N 1
ATOM 805 C CA . VAL A 1 95 ? -6.743 6.191 9.651 1.00 93.88 95 VAL A CA 1
ATOM 806 C C . VAL A 1 95 ? -8.179 6.696 9.795 1.00 93.88 95 VAL A C 1
ATOM 808 O O . VAL A 1 95 ? -8.834 6.359 10.779 1.00 93.88 95 VAL A O 1
ATOM 811 N N . GLU A 1 96 ? -8.691 7.445 8.827 1.00 92.75 96 GLU A N 1
ATOM 812 C CA . GLU A 1 96 ? -10.024 8.049 8.884 1.00 92.75 96 GLU A CA 1
ATOM 813 C C . GLU A 1 96 ? -11.115 7.096 8.369 1.00 92.75 96 GLU A C 1
ATOM 815 O O . GLU A 1 96 ? -12.137 6.912 9.032 1.00 92.75 96 GLU A O 1
ATOM 820 N N . ASP A 1 97 ? -10.882 6.410 7.246 1.00 93.50 97 ASP A N 1
ATOM 821 C CA . ASP A 1 97 ? -11.931 5.676 6.526 1.00 93.50 97 ASP A CA 1
ATOM 822 C C . ASP A 1 97 ? -12.068 4.203 6.932 1.00 93.50 97 ASP A C 1
ATOM 824 O O . ASP A 1 97 ? -13.037 3.536 6.533 1.00 93.50 97 ASP A O 1
ATOM 828 N N . TYR A 1 98 ? -11.090 3.622 7.637 1.00 94.62 98 TYR A N 1
ATOM 829 C CA . TYR A 1 98 ? -11.180 2.214 8.034 1.00 94.62 98 TYR A CA 1
ATOM 830 C C . TYR A 1 98 ? -12.018 2.076 9.311 1.00 94.62 98 TYR A C 1
ATOM 832 O O . TYR A 1 98 ? -11.763 2.764 10.305 1.00 94.62 98 TYR A O 1
ATOM 840 N N . PRO A 1 99 ? -12.994 1.151 9.336 1.00 93.31 99 PRO A N 1
ATOM 841 C CA . PRO A 1 99 ? -13.816 0.950 10.518 1.00 93.31 99 PRO A CA 1
ATOM 842 C C . PRO A 1 99 ? -12.991 0.322 11.664 1.00 93.31 99 PRO A C 1
ATOM 844 O O . PRO A 1 99 ? -12.013 -0.391 11.400 1.00 93.31 99 PRO A O 1
ATOM 847 N N . PRO A 1 100 ? -13.370 0.533 12.942 1.00 93.50 100 PRO A N 1
ATOM 848 C CA . PRO A 1 100 ? -12.583 0.085 14.100 1.00 93.50 100 PRO A CA 1
ATOM 849 C C . PRO A 1 100 ? -12.248 -1.414 14.112 1.00 93.50 100 PRO A C 1
ATOM 851 O O . PRO A 1 100 ? -11.140 -1.811 14.471 1.00 93.50 100 PRO A O 1
ATOM 854 N N . ASN A 1 101 ? -13.170 -2.267 13.656 1.00 94.19 101 ASN A N 1
ATOM 855 C CA . ASN A 1 101 ? -12.937 -3.710 13.547 1.00 94.19 101 ASN A CA 1
ATOM 856 C C . ASN A 1 101 ? -11.794 -4.040 12.574 1.00 94.19 101 ASN A C 1
ATOM 858 O O . ASN A 1 101 ? -10.997 -4.939 12.843 1.00 94.19 101 ASN A O 1
ATOM 862 N N . LEU A 1 102 ? -11.688 -3.301 11.469 1.00 94.94 102 LEU A N 1
ATOM 863 C CA . LEU A 1 102 ? -10.636 -3.502 10.483 1.00 94.94 102 LEU A CA 1
ATOM 864 C C . LEU A 1 102 ? -9.297 -2.947 10.975 1.00 94.94 102 LEU A C 1
ATOM 866 O O . LEU A 1 102 ? -8.274 -3.602 10.805 1.00 94.94 102 LEU A O 1
ATOM 870 N N . LYS A 1 103 ? -9.309 -1.802 11.669 1.00 95.00 103 LYS A N 1
ATOM 871 C CA . LYS A 1 103 ? -8.127 -1.259 12.357 1.00 95.00 103 LYS A CA 1
ATOM 872 C C . LYS A 1 103 ? -7.546 -2.270 13.351 1.00 95.00 103 LYS A C 1
ATOM 874 O O . LYS A 1 103 ? -6.358 -2.587 13.305 1.00 95.00 103 LYS A O 1
ATOM 879 N N . ARG A 1 104 ? -8.398 -2.881 14.183 1.00 95.12 104 ARG A N 1
ATOM 880 C CA . ARG A 1 104 ? -7.992 -3.961 15.097 1.00 95.12 104 ARG A CA 1
ATOM 881 C C . ARG A 1 104 ? -7.407 -5.158 14.346 1.00 95.12 104 ARG A C 1
ATOM 883 O O . ARG A 1 104 ? -6.386 -5.701 14.765 1.00 95.12 104 ARG A O 1
ATOM 890 N N . ALA A 1 105 ? -8.030 -5.564 13.243 1.00 96.75 105 ALA A N 1
ATOM 891 C CA . ALA A 1 105 ? -7.539 -6.674 12.435 1.00 96.75 105 ALA A CA 1
ATOM 892 C C . ALA A 1 105 ? -6.169 -6.375 11.796 1.00 96.75 105 ALA A C 1
ATOM 894 O O . ALA A 1 105 ? -5.320 -7.262 11.765 1.00 96.75 105 ALA A O 1
ATOM 895 N N . LEU A 1 106 ? -5.909 -5.130 11.380 1.00 97.06 106 LEU A N 1
ATOM 896 C CA . LEU A 1 106 ? -4.601 -4.698 10.874 1.00 97.06 106 LEU A CA 1
ATOM 897 C C . LEU A 1 106 ? -3.506 -4.776 11.939 1.00 97.06 106 LEU A C 1
ATOM 899 O O . LEU A 1 106 ? -2.414 -5.259 11.649 1.00 97.06 106 LEU A O 1
ATOM 903 N N . VAL A 1 107 ? -3.798 -4.363 13.176 1.00 96.81 107 VAL A N 1
ATOM 904 C CA . VAL A 1 107 ? -2.848 -4.494 14.293 1.00 96.81 107 VAL A CA 1
ATOM 905 C C . VAL A 1 107 ? -2.541 -5.966 14.569 1.00 96.81 107 VAL A C 1
ATOM 907 O O . VAL A 1 107 ? -1.375 -6.339 14.678 1.00 96.81 107 VAL A O 1
ATOM 910 N N . LEU A 1 108 ? -3.561 -6.828 14.622 1.00 97.12 108 LEU A N 1
ATOM 911 C CA . LEU A 1 108 ? -3.362 -8.270 14.808 1.00 97.12 108 LEU A CA 1
ATOM 912 C C . LEU A 1 108 ? -2.556 -8.890 13.659 1.00 97.12 108 LEU A C 1
ATOM 914 O O . LEU A 1 108 ? -1.655 -9.692 13.900 1.00 97.12 108 LEU A O 1
ATOM 918 N N . HIS A 1 109 ? -2.839 -8.494 12.418 1.00 97.50 109 HIS A N 1
ATOM 919 C CA . HIS A 1 109 ? -2.089 -8.948 11.254 1.00 97.50 109 HIS A CA 1
ATOM 920 C C . HIS A 1 109 ? -0.619 -8.510 11.327 1.00 97.50 109 HIS A C 1
ATOM 922 O O . HIS A 1 109 ? 0.272 -9.333 11.127 1.00 97.50 109 HIS A O 1
ATOM 928 N N . PHE A 1 110 ? -0.345 -7.260 11.707 1.00 97.62 110 PHE A N 1
ATOM 929 C CA . PHE A 1 110 ? 1.017 -6.778 11.938 1.00 97.62 110 PHE A CA 1
ATOM 930 C C . PHE A 1 110 ? 1.748 -7.585 13.019 1.00 97.62 110 PHE A C 1
ATOM 932 O O . PHE A 1 110 ? 2.894 -7.979 12.813 1.00 97.62 110 PHE A O 1
ATOM 939 N N . LEU A 1 111 ? 1.093 -7.884 14.145 1.00 97.06 111 LEU A N 1
ATOM 940 C CA . LEU A 1 111 ? 1.683 -8.704 15.209 1.00 97.06 111 LEU A CA 1
ATOM 941 C C . LEU A 1 111 ? 2.009 -10.123 14.725 1.00 97.06 111 LEU A C 1
ATOM 943 O O . LEU A 1 111 ? 3.066 -10.657 15.063 1.00 97.06 111 LEU A O 1
ATOM 947 N N . ASN A 1 112 ? 1.152 -10.711 13.887 1.00 96.69 112 ASN A N 1
ATOM 948 C CA . ASN A 1 112 ? 1.425 -12.004 13.260 1.00 96.69 112 ASN A CA 1
ATOM 949 C C . ASN A 1 112 ? 2.642 -11.935 12.325 1.00 96.69 112 ASN A C 1
ATOM 951 O O . ASN A 1 112 ? 3.504 -12.813 12.387 1.00 96.69 112 ASN A O 1
ATOM 955 N N . LEU A 1 113 ? 2.757 -10.891 11.497 1.00 95.38 113 LEU A N 1
ATOM 956 C CA . LEU A 1 113 ? 3.921 -10.669 10.626 1.00 95.38 113 LEU A CA 1
ATOM 957 C C . LEU A 1 113 ? 5.211 -10.470 11.437 1.00 95.38 113 LEU A C 1
ATOM 959 O O . LEU A 1 113 ? 6.254 -11.027 11.091 1.00 95.38 113 LEU A O 1
ATOM 963 N N . PHE A 1 114 ? 5.126 -9.726 12.541 1.00 93.25 114 PHE A N 1
ATOM 964 C CA . PHE A 1 114 ? 6.233 -9.492 13.465 1.00 93.25 114 PHE A CA 1
ATOM 965 C C . PHE A 1 114 ? 6.701 -10.795 14.129 1.00 93.25 114 PHE A C 1
ATOM 967 O O . PHE A 1 114 ? 7.893 -11.098 14.133 1.00 93.25 114 PHE A O 1
ATOM 974 N N . HIS A 1 115 ? 5.767 -11.597 14.648 1.00 95.06 115 HIS A N 1
ATOM 975 C CA . HIS A 1 115 ? 6.081 -12.857 15.321 1.00 95.06 115 HIS A CA 1
ATOM 976 C C . HIS A 1 115 ? 6.632 -13.916 14.356 1.00 95.06 115 HIS A C 1
ATOM 978 O O . HIS A 1 115 ? 7.619 -14.584 14.659 1.00 95.06 115 HIS A O 1
ATOM 984 N N . SER A 1 116 ? 6.020 -14.044 13.177 1.00 94.81 116 SER A N 1
ATOM 985 C CA . SER A 1 116 ? 6.399 -15.038 12.164 1.00 94.81 116 SER A CA 1
ATOM 986 C C . SER A 1 116 ? 7.681 -14.698 11.397 1.00 94.81 116 SER A C 1
ATOM 988 O O . SER A 1 116 ? 8.175 -15.546 10.656 1.00 94.81 116 SER A O 1
ATOM 990 N N . LYS A 1 117 ? 8.232 -13.484 11.564 1.00 91.88 117 LYS A N 1
ATOM 991 C CA . LYS A 1 117 ? 9.424 -12.986 10.849 1.00 91.88 117 LYS A CA 1
ATOM 992 C C . LYS A 1 117 ? 9.293 -13.067 9.322 1.00 91.88 117 LYS A C 1
ATOM 994 O O . LYS A 1 117 ? 10.279 -13.268 8.618 1.00 91.88 117 LYS A O 1
ATOM 999 N N . GLN A 1 118 ? 8.073 -12.913 8.809 1.00 88.94 118 GLN A N 1
ATOM 1000 C CA . GLN A 1 118 ? 7.805 -12.942 7.368 1.00 88.94 118 GLN A CA 1
ATOM 1001 C C . GLN A 1 118 ? 8.294 -11.680 6.649 1.00 88.94 118 GLN A C 1
ATOM 1003 O O . GLN A 1 118 ? 8.603 -11.734 5.461 1.00 88.94 118 GLN A O 1
ATOM 1008 N N . LEU A 1 119 ? 8.378 -10.554 7.365 1.00 91.56 119 LEU A N 1
ATOM 1009 C CA . LEU A 1 119 ? 8.903 -9.295 6.847 1.00 91.56 119 LEU A CA 1
ATOM 1010 C C . LEU A 1 119 ? 10.288 -8.995 7.425 1.00 91.56 119 LEU A C 1
ATOM 1012 O O . LEU A 1 119 ? 10.568 -9.273 8.592 1.00 91.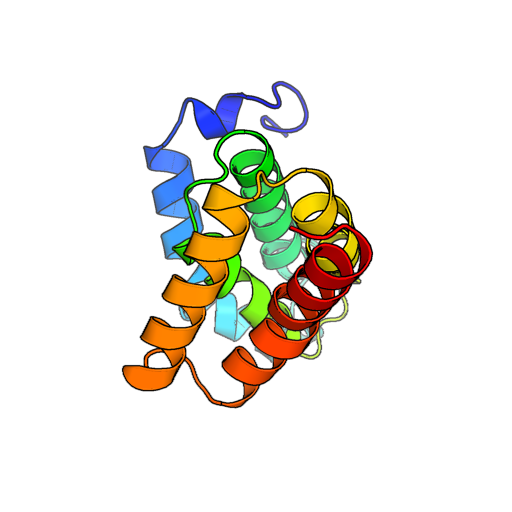56 119 LEU A O 1
ATOM 1016 N N . GLY A 1 120 ? 11.140 -8.382 6.601 1.00 93.44 120 GLY A N 1
ATOM 1017 C CA . GLY A 1 120 ? 12.426 -7.851 7.046 1.00 93.44 120 GLY A CA 1
ATOM 1018 C C . GLY A 1 120 ? 12.253 -6.723 8.067 1.00 93.44 120 GLY A C 1
ATOM 1019 O O . GLY A 1 120 ? 11.219 -6.053 8.101 1.00 93.44 120 GLY A O 1
ATOM 1020 N N . HIS A 1 121 ? 13.281 -6.493 8.887 1.00 95.00 121 HIS A N 1
ATOM 1021 C CA . HIS A 1 121 ? 13.231 -5.508 9.971 1.00 95.00 121 HIS A CA 1
ATOM 1022 C C . HIS A 1 121 ? 12.836 -4.107 9.480 1.00 95.00 121 HIS A C 1
ATOM 1024 O O . HIS A 1 121 ? 11.885 -3.527 9.998 1.00 95.00 121 HIS A O 1
ATOM 1030 N N . ASP A 1 122 ? 13.481 -3.605 8.426 1.00 97.00 122 ASP A N 1
ATOM 1031 C CA . ASP A 1 122 ? 13.193 -2.267 7.895 1.00 97.00 122 ASP A CA 1
ATOM 1032 C C . ASP A 1 122 ? 11.759 -2.149 7.362 1.00 97.00 122 ASP A C 1
ATOM 1034 O O . ASP A 1 122 ? 11.118 -1.110 7.497 1.00 97.00 122 AS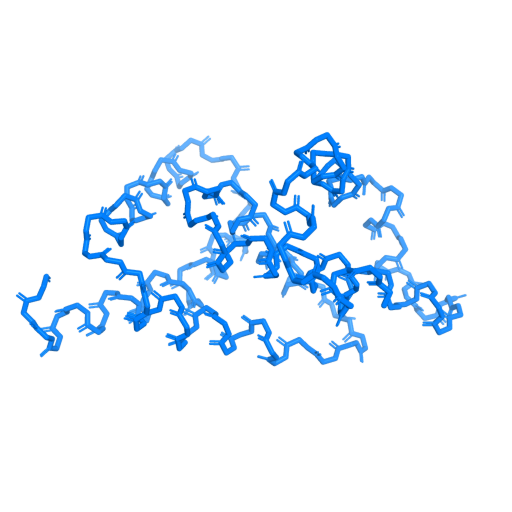P A O 1
ATOM 1038 N N . HIS A 1 123 ? 11.207 -3.235 6.813 1.00 97.44 123 HIS A N 1
ATOM 1039 C CA . HIS A 1 123 ? 9.816 -3.268 6.358 1.00 97.44 123 HIS A CA 1
ATOM 1040 C C . HIS A 1 123 ? 8.844 -3.183 7.539 1.00 97.44 123 HIS A C 1
ATOM 1042 O O . HIS A 1 123 ? 7.877 -2.422 7.486 1.00 97.44 123 HIS A O 1
ATOM 1048 N N . LEU A 1 124 ? 9.129 -3.890 8.637 1.00 97.50 124 LEU A N 1
ATOM 1049 C CA . LEU A 1 124 ? 8.356 -3.773 9.878 1.00 97.50 124 LEU A CA 1
ATOM 1050 C C . LEU A 1 124 ? 8.425 -2.356 10.456 1.00 97.50 124 LEU A C 1
ATOM 1052 O O . LEU A 1 124 ? 7.411 -1.860 10.943 1.00 97.50 124 LEU A O 1
ATOM 1056 N N . VAL A 1 125 ? 9.578 -1.685 10.364 1.00 97.81 125 VAL A N 1
ATOM 1057 C CA . VAL A 1 125 ? 9.721 -0.280 10.776 1.00 97.81 125 VAL A CA 1
ATOM 1058 C C . VAL A 1 125 ? 8.820 0.626 9.935 1.00 97.81 125 VAL A C 1
ATOM 1060 O O . VAL A 1 125 ? 8.076 1.423 10.508 1.00 97.81 125 VAL A O 1
ATOM 1063 N N . GLN A 1 126 ? 8.804 0.468 8.606 1.00 98.19 126 GLN A N 1
ATOM 1064 C CA . GLN A 1 126 ? 7.903 1.241 7.738 1.00 98.19 126 GLN A CA 1
ATOM 1065 C C . GLN A 1 126 ? 6.428 0.996 8.081 1.00 98.19 126 GLN A C 1
ATOM 1067 O O . GLN A 1 126 ? 5.654 1.947 8.187 1.00 98.19 126 GLN A O 1
ATOM 1072 N N . ALA A 1 127 ? 6.038 -0.260 8.312 1.00 98.12 127 ALA A N 1
ATOM 1073 C CA . ALA A 1 127 ? 4.679 -0.603 8.726 1.00 98.12 127 ALA A CA 1
ATOM 1074 C C . ALA A 1 127 ? 4.308 0.005 10.080 1.00 98.12 127 ALA A C 1
ATOM 1076 O O . ALA A 1 127 ? 3.225 0.572 10.229 1.00 98.12 127 ALA A O 1
ATOM 1077 N N . MET A 1 128 ? 5.217 -0.045 11.052 1.00 97.94 128 MET A N 1
ATOM 1078 C CA . MET A 1 128 ? 5.004 0.569 12.355 1.00 97.94 128 MET A CA 1
ATOM 1079 C C . MET A 1 128 ? 4.798 2.085 12.228 1.00 97.94 128 MET A C 1
ATOM 1081 O O . MET A 1 128 ? 3.825 2.620 12.752 1.00 97.94 128 MET A O 1
ATOM 1085 N N . GLN A 1 129 ? 5.690 2.773 11.512 1.00 97.88 129 GLN A N 1
ATOM 1086 C CA . GLN A 1 129 ? 5.715 4.235 11.435 1.00 97.88 129 GLN A CA 1
ATOM 1087 C C . GLN A 1 129 ? 4.590 4.825 10.585 1.00 97.88 129 GLN A C 1
ATOM 1089 O O . GLN A 1 129 ? 4.012 5.838 10.970 1.00 97.88 129 GLN A O 1
ATOM 1094 N N . LEU A 1 130 ? 4.292 4.224 9.431 1.00 98.06 130 LEU A N 1
ATOM 1095 C CA . LEU A 1 130 ? 3.356 4.803 8.465 1.00 98.06 130 LEU A CA 1
ATOM 1096 C C . LEU A 1 130 ? 1.927 4.292 8.629 1.00 98.06 130 LEU A C 1
ATOM 1098 O O . LEU A 1 130 ? 1.011 4.985 8.206 1.00 98.06 130 LEU A O 1
ATOM 1102 N N . LEU A 1 131 ? 1.726 3.118 9.235 1.00 97.75 131 LEU A N 1
ATOM 1103 C CA . LEU A 1 131 ? 0.406 2.496 9.347 1.00 97.75 131 LEU A CA 1
ATOM 1104 C C . LEU A 1 131 ? -0.028 2.298 10.803 1.00 97.75 131 LEU A C 1
ATOM 1106 O O . LEU A 1 131 ? -1.082 2.791 11.198 1.00 97.75 131 LEU A O 1
ATOM 1110 N N . ILE A 1 132 ? 0.764 1.597 11.618 1.00 97.88 132 ILE A N 1
ATOM 1111 C CA . ILE A 1 132 ? 0.317 1.178 12.956 1.00 97.88 132 ILE A CA 1
ATOM 1112 C C . ILE A 1 132 ? 0.262 2.349 13.944 1.00 97.88 132 ILE A C 1
ATOM 1114 O O . ILE A 1 132 ? -0.778 2.574 14.561 1.00 97.88 132 ILE A O 1
ATOM 1118 N N . LEU A 1 133 ? 1.342 3.121 14.092 1.00 97.69 133 LEU A N 1
ATOM 1119 C CA . LEU A 1 133 ? 1.393 4.237 15.045 1.00 97.69 133 LEU A CA 1
ATOM 1120 C C . LEU A 1 133 ? 0.369 5.345 14.742 1.00 97.69 133 LEU A C 1
ATOM 1122 O O . LEU A 1 133 ? -0.290 5.781 15.692 1.00 97.69 133 LEU A O 1
ATOM 1126 N N . PRO A 1 134 ? 0.166 5.787 13.483 1.00 97.06 134 PRO A N 1
ATOM 1127 C CA . PRO A 1 134 ? -0.875 6.766 13.167 1.00 97.06 134 PRO A CA 1
ATOM 1128 C C . PRO A 1 134 ? -2.277 6.259 13.521 1.00 97.06 134 PRO A C 1
ATOM 1130 O O . PRO A 1 134 ? -3.058 6.971 14.151 1.00 97.06 134 PRO A O 1
ATOM 1133 N N . MET A 1 135 ? -2.570 4.997 13.196 1.00 95.69 135 MET A N 1
ATOM 1134 C CA . MET A 1 135 ? -3.869 4.380 13.460 1.00 95.69 135 MET A CA 1
ATOM 1135 C C . MET A 1 135 ? -4.155 4.242 14.957 1.00 95.69 135 MET A C 1
ATOM 1137 O O . MET A 1 135 ? -5.252 4.579 15.398 1.00 95.69 135 MET A O 1
ATOM 1141 N N . LEU A 1 136 ? -3.172 3.788 15.741 1.00 95.19 136 LEU A N 1
ATOM 1142 C CA . LEU A 1 136 ? -3.295 3.702 17.196 1.00 95.19 136 LEU A CA 1
ATOM 1143 C C . LEU A 1 136 ? -3.453 5.088 17.823 1.00 95.19 136 LEU A C 1
ATOM 1145 O O . LEU A 1 136 ? -4.330 5.274 18.659 1.00 95.19 136 LEU A O 1
ATOM 1149 N N . SER A 1 137 ? -2.652 6.070 17.398 1.00 94.94 137 SER A N 1
ATOM 1150 C CA . SER A 1 137 ? -2.732 7.438 17.928 1.00 94.94 137 SER A CA 1
ATOM 1151 C C . SER A 1 137 ? -4.124 8.036 17.726 1.00 94.94 137 SER A C 1
ATOM 1153 O O . SER A 1 137 ? -4.693 8.603 18.655 1.00 94.94 137 SER A O 1
ATOM 1155 N N . HIS A 1 138 ? -4.700 7.850 16.538 1.00 93.88 138 HIS A N 1
ATOM 1156 C CA . HIS A 1 138 ? -6.055 8.300 16.233 1.00 93.88 138 HIS A CA 1
ATOM 1157 C C . HIS A 1 138 ? -7.128 7.530 17.016 1.00 93.88 138 HIS A C 1
ATOM 1159 O O . HIS A 1 138 ? -8.069 8.138 17.520 1.00 93.88 138 HIS A O 1
ATOM 1165 N N . ALA A 1 139 ? -6.993 6.207 17.152 1.00 90.88 139 ALA A N 1
ATOM 1166 C CA . ALA A 1 139 ? -7.929 5.399 17.935 1.00 90.88 139 ALA A CA 1
ATOM 1167 C C . ALA A 1 139 ? -7.965 5.848 19.406 1.00 90.88 139 ALA A C 1
ATOM 1169 O O . ALA A 1 139 ? -9.041 6.106 19.942 1.00 90.88 139 ALA A O 1
ATOM 1170 N N . PHE A 1 140 ? -6.795 6.070 20.019 1.00 90.81 140 PHE A N 1
ATOM 1171 C CA . PHE A 1 140 ? -6.698 6.575 21.391 1.00 90.81 140 PHE A CA 1
ATOM 1172 C C . PHE A 1 140 ? -7.310 7.969 21.564 1.00 90.81 140 PHE A C 1
ATOM 1174 O O . PHE A 1 140 ? -7.984 8.210 22.563 1.00 90.81 140 PHE A O 1
ATOM 1181 N N . GLN A 1 141 ? -7.112 8.876 20.603 1.00 91.31 141 GLN A N 1
ATOM 1182 C CA . GLN A 1 141 ? -7.708 10.218 20.644 1.00 91.31 141 GLN A CA 1
ATOM 1183 C C . GLN A 1 141 ? -9.240 10.189 20.545 1.00 91.31 141 GLN A C 1
ATOM 1185 O O . GLN A 1 141 ? -9.903 11.031 21.145 1.00 91.31 141 GLN A O 1
ATOM 1190 N N . ASN A 1 142 ? -9.795 9.202 19.837 1.00 88.19 142 ASN A N 1
ATOM 1191 C CA . ASN A 1 142 ? -11.231 9.080 19.581 1.00 88.19 142 ASN A CA 1
ATOM 1192 C C . ASN A 1 142 ? -11.946 8.053 20.478 1.00 88.19 142 ASN A C 1
ATOM 1194 O O . ASN A 1 142 ? -13.139 7.814 20.290 1.00 88.19 142 ASN A O 1
ATOM 1198 N N . GLY A 1 143 ? -11.243 7.443 21.440 1.00 81.88 143 GLY A N 1
ATOM 1199 C CA . GLY A 1 143 ? -11.802 6.439 22.352 1.00 81.88 143 GLY A CA 1
ATOM 1200 C C . GLY A 1 143 ? -12.246 5.138 21.669 1.00 81.88 143 GLY A C 1
ATOM 1201 O O . GLY A 1 143 ? -13.193 4.507 22.140 1.00 81.88 143 GLY A O 1
ATOM 1202 N N . GLN A 1 144 ? -11.605 4.776 20.551 1.00 71.50 144 GLN A N 1
ATOM 1203 C CA . GLN A 1 144 ? -11.871 3.565 19.758 1.00 71.50 144 GLN A CA 1
ATOM 1204 C C . GLN A 1 144 ? -10.937 2.405 20.108 1.00 71.50 144 GLN A C 1
ATOM 1206 O O . GLN A 1 144 ? -9.770 2.664 20.476 1.00 71.50 144 GLN A O 1
#